Protein AF-A0A7K0ZNS7-F1 (afdb_monomer)

Solvent-accessible surface area (backbone atoms only — not comparable to full-atom values): 7607 Å² total; per-residue (Å²): 131,84,84,58,65,68,59,56,54,53,53,54,64,70,56,58,79,76,75,76,74,82,77,79,78,80,87,67,83,92,63,94,69,79,70,86,69,74,78,74,78,74,68,77,72,69,83,60,92,60,63,65,83,83,42,69,49,100,67,69,52,87,88,63,69,62,78,54,88,46,50,86,36,75,90,11,61,50,59,55,50,52,51,50,52,55,52,48,55,54,48,51,56,52,51,53,52,52,54,51,49,54,54,49,52,51,58,49,52,63,45,62,66,70,79,107

Sequence (116 aa):
MPRLAPITCAILLTFAPFGLSAVHAEDGPTDSTIAVAEVTDSTYVYDLVNEPSECINSNPRPDCGKKPQSSGDRGGWMQYTVFLVMLAGVGVVGSVLIRNVIRRDRAIADRMSKDQ

Secondary structure (DSSP, 8-state):
--TTHHHHHHHHHHHGGGG-----------------------------SS-HHHH--SSPPTT-SPPPSSTTSTTSHHHHHHHHHHHHHHHHHHHHHHHHHHHHHHHHHHHHTT--

Foldseek 3Di:
DDPCVVVVVVVVVVPPPVPPPPPDDPPDDPDPDPDCPDPPPPPVPPPWPDDCVVQPDPDGDPPRDDDDPDCPDVVHVVVVVVVVVVVVVVVVVVVVVVVVVVVVVVVVVVVVVVVD

Radius of gyration: 27.55 Å; Cα contacts (8 Å, |Δi|>4): 27; chains: 1; bounding box: 59×48×61 Å

Mean predicted aligned error: 18.32 Å

pLDDT: mean 72.1, std 18.45, range [43.09, 98.25]

Structure (mmCIF, N/CA/C/O backbone):
data_AF-A0A7K0ZNS7-F1
#
_entry.id   AF-A0A7K0ZNS7-F1
#
loop_
_atom_site.group_PDB
_atom_site.id
_atom_site.type_symbol
_atom_site.label_atom_id
_atom_site.label_alt_id
_atom_site.label_comp_id
_atom_site.label_asym_id
_atom_site.label_entity_id
_atom_site.label_seq_id
_atom_site.pdbx_PDB_ins_code
_atom_site.Cartn_x
_atom_site.Cartn_y
_atom_site.Cartn_z
_atom_site.occupancy
_atom_site.B_iso_or_equiv
_atom_site.auth_seq_id
_atom_site.auth_comp_id
_atom_site.auth_asym_id
_atom_site.auth_atom_id
_atom_site.pdbx_PDB_model_num
ATOM 1 N N . MET A 1 1 ? -29.682 -17.298 22.471 1.00 50.62 1 MET A N 1
ATOM 2 C CA . MET A 1 1 ? -29.376 -17.624 21.058 1.00 50.62 1 MET A CA 1
ATOM 3 C C . MET A 1 1 ? -27.902 -17.322 20.812 1.00 50.62 1 MET A C 1
ATOM 5 O O . MET A 1 1 ? -27.520 -16.164 20.971 1.00 50.62 1 MET A O 1
ATOM 9 N N . PRO A 1 2 ? -27.050 -18.326 20.549 1.00 49.72 2 PRO A N 1
ATOM 10 C CA . PRO A 1 2 ? -25.605 -18.121 20.475 1.00 49.72 2 PRO A CA 1
ATOM 11 C C . PRO A 1 2 ? -25.236 -17.330 19.209 1.00 49.72 2 PRO A C 1
ATOM 13 O O . PRO A 1 2 ? -25.409 -17.801 18.092 1.00 49.72 2 PRO A O 1
ATOM 16 N N . ARG A 1 3 ? -24.716 -16.108 19.387 1.00 59.56 3 ARG A N 1
ATOM 17 C CA . ARG A 1 3 ? -24.273 -15.186 18.317 1.00 59.56 3 ARG A CA 1
ATOM 18 C C . ARG A 1 3 ? -22.851 -15.477 17.806 1.00 59.56 3 ARG A C 1
ATOM 20 O O . ARG A 1 3 ? -22.195 -14.586 17.281 1.00 59.56 3 ARG A O 1
ATOM 27 N N . LEU A 1 4 ? -22.357 -16.700 18.000 1.00 54.44 4 LEU A N 1
ATOM 28 C CA . LEU A 1 4 ? -20.992 -17.102 17.629 1.00 54.44 4 LEU A CA 1
ATOM 29 C C . LEU A 1 4 ? -20.911 -17.718 16.223 1.00 54.44 4 LEU A C 1
ATOM 31 O O . LEU A 1 4 ? -19.842 -17.721 15.624 1.00 54.44 4 LEU A O 1
ATOM 35 N N . ALA A 1 5 ? -22.046 -18.155 15.666 1.00 54.41 5 ALA A N 1
ATOM 36 C CA . ALA A 1 5 ? -22.131 -18.759 14.337 1.00 54.41 5 ALA A CA 1
ATOM 37 C C . ALA A 1 5 ? -21.643 -17.879 13.158 1.00 54.41 5 ALA A C 1
ATOM 39 O O . ALA A 1 5 ? -21.012 -18.427 12.254 1.00 54.41 5 ALA A O 1
ATOM 40 N N . PRO A 1 6 ? -21.867 -16.545 13.115 1.00 55.47 6 PRO A N 1
ATOM 41 C CA . PRO A 1 6 ? -21.410 -15.753 11.971 1.00 55.47 6 PRO A CA 1
ATOM 42 C C . PRO A 1 6 ? -19.900 -15.468 12.010 1.00 55.47 6 PRO A C 1
ATOM 44 O O . PRO A 1 6 ? -19.297 -15.239 10.967 1.00 55.47 6 PRO A O 1
ATOM 47 N N . ILE A 1 7 ? -19.276 -15.502 13.194 1.00 58.12 7 ILE A N 1
ATOM 48 C CA . ILE A 1 7 ? -17.847 -15.194 13.364 1.00 58.12 7 ILE A CA 1
ATOM 49 C C . ILE A 1 7 ? -16.991 -16.399 12.954 1.00 58.12 7 ILE A C 1
ATOM 51 O O . ILE A 1 7 ? -15.978 -16.232 12.279 1.00 58.12 7 ILE A O 1
ATOM 55 N N . THR A 1 8 ? -17.421 -17.621 13.279 1.00 57.16 8 THR A N 1
ATOM 56 C CA . THR A 1 8 ? -16.720 -18.848 12.869 1.00 57.16 8 THR A CA 1
ATOM 57 C C . THR A 1 8 ? -16.788 -19.095 11.360 1.00 57.16 8 THR A C 1
ATOM 59 O O . THR A 1 8 ? -15.784 -19.493 10.773 1.00 57.16 8 THR A O 1
ATOM 62 N N . CYS A 1 9 ? -17.914 -18.789 10.702 1.00 54.91 9 CYS A N 1
ATOM 63 C CA . CYS A 1 9 ? -18.014 -18.886 9.238 1.00 54.91 9 CYS A CA 1
ATOM 64 C C . CYS A 1 9 ? -17.124 -17.866 8.509 1.00 54.91 9 CYS A C 1
ATOM 66 O O . CYS A 1 9 ? -16.547 -18.193 7.475 1.00 54.91 9 CYS A O 1
ATOM 68 N N . ALA A 1 10 ? -16.971 -16.652 9.051 1.00 56.81 10 ALA A N 1
ATOM 69 C CA . ALA A 1 10 ? -16.116 -15.629 8.449 1.00 56.81 10 ALA A CA 1
ATOM 70 C C . ALA A 1 10 ? -14.625 -16.011 8.497 1.00 56.81 10 ALA A C 1
ATOM 72 O O . ALA A 1 10 ? -13.911 -15.804 7.521 1.00 56.81 10 ALA A O 1
ATOM 73 N N . ILE A 1 11 ? -14.170 -16.631 9.592 1.00 61.19 11 ILE A N 1
ATOM 74 C CA . ILE A 1 11 ? -12.776 -17.080 9.743 1.00 61.19 11 ILE A CA 1
ATOM 75 C C . ILE A 1 11 ? -12.466 -18.251 8.794 1.00 61.19 11 ILE A C 1
ATOM 77 O O . ILE A 1 11 ? -11.417 -18.257 8.147 1.00 61.19 11 ILE A O 1
ATOM 81 N N . LEU A 1 12 ? -13.396 -19.201 8.639 1.00 57.62 12 LEU A N 1
ATOM 82 C CA . LEU A 1 12 ? -13.250 -20.319 7.697 1.00 57.62 12 LEU A CA 1
ATOM 83 C C . LEU A 1 12 ? -13.172 -19.853 6.232 1.00 57.62 12 LEU A C 1
ATOM 85 O O . LEU A 1 12 ? -12.357 -20.372 5.472 1.00 57.62 12 LEU A O 1
ATOM 89 N N . LEU A 1 13 ? -13.949 -18.835 5.844 1.00 59.00 13 LEU A N 1
ATOM 90 C CA . LEU A 1 13 ? -13.916 -18.271 4.486 1.00 59.00 13 LEU A CA 1
ATOM 91 C C . LEU A 1 13 ? -12.629 -17.490 4.180 1.00 59.00 13 LEU A C 1
ATOM 93 O O . LEU A 1 13 ? -12.204 -17.454 3.028 1.00 59.00 13 LEU A O 1
ATOM 97 N N . THR A 1 14 ? -11.974 -16.908 5.190 1.00 60.66 14 THR A N 1
ATOM 98 C CA . THR A 1 14 ? -10.692 -16.203 5.008 1.00 60.66 14 THR A CA 1
ATOM 99 C C . THR A 1 14 ? -9.469 -17.121 4.955 1.00 60.66 14 THR A C 1
ATOM 101 O O . THR A 1 14 ? -8.459 -16.725 4.385 1.00 60.66 14 THR A O 1
ATOM 104 N N . PHE A 1 15 ? -9.540 -18.340 5.504 1.00 54.97 15 PHE A N 1
ATOM 105 C CA . PHE A 1 15 ? -8.432 -19.310 5.459 1.00 54.97 15 PHE A CA 1
ATOM 106 C C . PHE A 1 15 ? -8.471 -20.246 4.240 1.00 54.97 15 PHE A C 1
ATOM 108 O O . PHE A 1 15 ? -7.439 -20.800 3.867 1.00 54.97 15 PHE A O 1
ATOM 115 N N . ALA A 1 16 ? -9.625 -20.396 3.582 1.00 51.62 16 ALA A N 1
ATOM 116 C CA . ALA A 1 16 ? -9.791 -21.298 2.442 1.00 51.62 16 ALA A CA 1
ATOM 117 C C . ALA A 1 16 ? -8.914 -21.008 1.195 1.00 51.62 16 ALA A C 1
ATOM 119 O O . ALA A 1 16 ? -8.502 -21.977 0.558 1.00 51.62 16 ALA A O 1
ATOM 120 N N . PRO A 1 17 ? -8.571 -19.758 0.807 1.00 55.97 17 PRO A N 1
ATOM 121 C CA . PRO A 1 17 ? -7.853 -19.546 -0.452 1.00 55.97 17 PRO A CA 1
ATOM 122 C C . PRO A 1 17 ? -6.336 -19.786 -0.358 1.00 55.97 17 PRO A C 1
ATOM 124 O O . PRO A 1 17 ? -5.676 -19.830 -1.390 1.00 55.97 17 PRO A O 1
ATOM 127 N N . PHE A 1 18 ? -5.765 -19.977 0.837 1.00 56.31 18 PHE A N 1
ATOM 128 C CA . PHE A 1 18 ? -4.318 -20.197 0.994 1.00 56.31 18 PHE A CA 1
ATOM 129 C C . PHE A 1 18 ? -3.891 -21.668 0.846 1.00 56.31 18 PHE A C 1
ATOM 131 O O . PHE A 1 18 ? -2.698 -21.957 0.834 1.00 56.31 18 PHE A O 1
ATOM 138 N N . GLY A 1 19 ? -4.843 -22.602 0.734 1.00 51.03 19 GLY A N 1
ATOM 139 C CA . GLY A 1 19 ? -4.577 -24.046 0.715 1.00 51.03 19 GLY A CA 1
ATOM 140 C C . GLY A 1 19 ? -4.438 -24.694 -0.666 1.00 51.03 19 GLY A C 1
ATOM 141 O O . GLY A 1 19 ? -4.232 -25.901 -0.723 1.00 51.03 19 GLY A O 1
ATOM 142 N N . LEU A 1 20 ? -4.564 -23.945 -1.771 1.00 45.97 20 LEU A N 1
ATOM 143 C CA . LEU A 1 20 ? -4.559 -24.510 -3.133 1.00 45.97 20 LEU A CA 1
ATOM 144 C C . LEU A 1 20 ? -3.377 -24.055 -4.006 1.00 45.97 20 LEU A C 1
ATOM 146 O O . LEU A 1 20 ? -3.450 -24.113 -5.230 1.00 45.97 20 LEU A O 1
ATOM 150 N N . SER A 1 21 ? -2.278 -23.625 -3.390 1.00 52.44 21 SER A N 1
ATOM 151 C CA . SER A 1 21 ? -0.996 -23.458 -4.079 1.00 52.44 21 SER A CA 1
ATOM 152 C C . SER A 1 21 ? -0.174 -24.729 -3.880 1.00 52.44 21 SER A C 1
ATOM 154 O O . SER A 1 21 ? 0.663 -24.803 -2.984 1.00 52.44 21 SER A O 1
ATOM 156 N N . ALA A 1 22 ? -0.439 -25.762 -4.681 1.00 52.69 22 ALA A N 1
ATOM 157 C CA . ALA A 1 22 ? 0.446 -26.918 -4.767 1.00 52.69 22 ALA A CA 1
ATOM 158 C C . ALA A 1 22 ? 1.739 -26.487 -5.482 1.00 52.69 22 ALA A C 1
ATOM 160 O O . ALA A 1 22 ? 1.840 -26.549 -6.704 1.00 52.69 22 ALA A O 1
ATOM 161 N N . VAL A 1 23 ? 2.716 -25.990 -4.720 1.00 54.22 23 VAL A N 1
ATOM 162 C CA . VAL A 1 23 ? 4.096 -25.862 -5.197 1.00 54.22 23 VAL A CA 1
ATOM 163 C C . VAL A 1 23 ? 4.664 -27.276 -5.240 1.00 54.22 23 VAL A C 1
ATOM 165 O O . VAL A 1 23 ? 4.986 -27.854 -4.206 1.00 54.22 23 VAL A O 1
ATOM 168 N N . HIS A 1 24 ? 4.737 -27.857 -6.435 1.00 45.69 24 HIS A N 1
ATOM 169 C CA . HIS A 1 24 ? 5.536 -29.054 -6.662 1.00 45.69 24 HIS A CA 1
ATOM 170 C C . HIS A 1 24 ? 7.009 -28.635 -6.609 1.00 45.69 24 HIS A C 1
ATOM 172 O O . HIS A 1 24 ? 7.494 -27.959 -7.513 1.00 45.69 24 HIS A O 1
ATOM 178 N N . ALA A 1 25 ? 7.712 -28.999 -5.538 1.00 43.09 25 ALA A N 1
ATOM 179 C CA . ALA A 1 25 ? 9.162 -29.102 -5.593 1.00 43.09 25 ALA A CA 1
ATOM 180 C C . ALA A 1 25 ? 9.478 -30.392 -6.361 1.00 43.09 25 ALA A C 1
ATOM 182 O O . ALA A 1 25 ? 9.080 -31.480 -5.943 1.00 43.09 25 ALA A O 1
ATOM 183 N N . GLU A 1 26 ? 10.093 -30.262 -7.531 1.00 46.88 26 GLU A N 1
ATOM 184 C CA . GLU A 1 26 ? 10.634 -31.397 -8.268 1.00 46.88 26 GLU A CA 1
ATOM 185 C C . GLU A 1 26 ? 12.011 -31.720 -7.667 1.00 46.88 26 GLU A C 1
ATOM 187 O O . GLU A 1 26 ? 12.989 -31.023 -7.933 1.00 46.88 26 GLU A O 1
ATOM 192 N N . ASP A 1 27 ? 12.081 -32.743 -6.810 1.00 50.19 27 ASP A N 1
ATOM 193 C CA . ASP A 1 27 ? 13.350 -33.310 -6.337 1.00 50.19 27 ASP A CA 1
ATOM 194 C C . ASP A 1 27 ? 13.960 -34.161 -7.464 1.00 50.19 27 ASP A C 1
ATOM 196 O O . ASP A 1 27 ? 13.831 -35.386 -7.507 1.00 50.19 27 ASP A O 1
ATOM 200 N N . GLY A 1 28 ? 14.600 -33.488 -8.422 1.00 62.12 28 GLY A N 1
ATOM 201 C CA . GLY A 1 28 ? 15.506 -34.126 -9.374 1.00 62.12 28 GLY A CA 1
ATOM 202 C C . GLY A 1 28 ? 16.792 -34.594 -8.672 1.00 62.12 28 GLY A C 1
ATOM 203 O O . GLY A 1 28 ? 17.227 -33.964 -7.703 1.00 62.12 28 GLY A O 1
ATOM 204 N N . PRO A 1 29 ? 17.415 -35.702 -9.119 1.00 54.81 29 PRO A N 1
ATOM 205 C CA . PRO A 1 29 ? 18.569 -36.295 -8.451 1.00 54.81 29 PRO A CA 1
ATOM 206 C C . PRO A 1 29 ? 19.716 -35.285 -8.348 1.00 54.81 29 PRO A C 1
ATOM 208 O O . PRO A 1 29 ? 20.138 -34.693 -9.339 1.00 54.81 29 PRO A O 1
ATOM 211 N N . THR A 1 30 ? 20.225 -35.104 -7.130 1.00 56.31 30 THR A N 1
ATOM 212 C CA . THR A 1 30 ? 21.415 -34.306 -6.819 1.00 56.31 30 THR A CA 1
ATOM 213 C C . THR A 1 30 ? 22.657 -35.041 -7.325 1.00 56.31 30 THR A C 1
ATOM 215 O O . THR A 1 30 ? 23.367 -35.704 -6.574 1.00 56.31 30 THR A O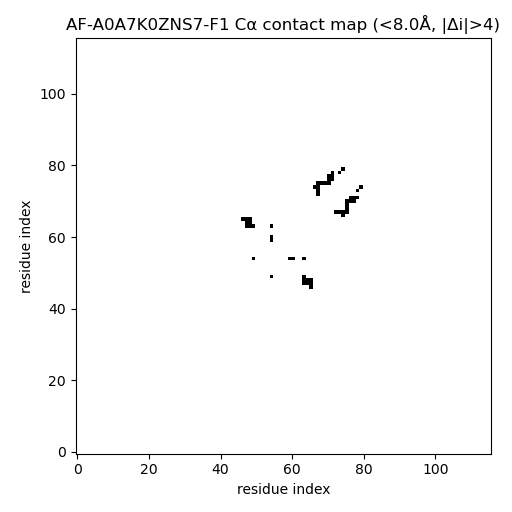 1
ATOM 218 N N . ASP A 1 31 ? 22.902 -34.945 -8.629 1.00 45.22 31 ASP A N 1
ATOM 219 C CA . ASP A 1 31 ? 24.196 -35.235 -9.236 1.00 45.22 31 ASP A CA 1
ATOM 220 C C . ASP A 1 31 ? 24.852 -33.898 -9.604 1.00 45.22 31 ASP A C 1
ATOM 222 O O . ASP A 1 31 ? 24.390 -33.172 -10.483 1.00 45.22 31 ASP A O 1
ATOM 226 N N . SER A 1 32 ? 25.924 -33.545 -8.892 1.00 62.06 32 SER A N 1
ATOM 227 C CA . SER A 1 32 ? 26.704 -32.312 -9.092 1.00 62.06 32 SER A CA 1
ATOM 228 C C . SER A 1 32 ? 27.588 -32.350 -10.345 1.00 62.06 32 SER A C 1
ATOM 230 O O . SER A 1 32 ? 28.557 -31.598 -10.452 1.00 62.06 32 SER A O 1
ATOM 232 N N . THR A 1 33 ? 27.258 -33.199 -11.311 1.00 49.75 33 THR A N 1
ATOM 233 C CA . THR A 1 33 ? 27.901 -33.234 -12.617 1.00 49.75 33 THR A CA 1
ATOM 234 C C . THR A 1 33 ? 26.965 -32.566 -13.618 1.00 49.75 33 THR A C 1
ATOM 236 O O . THR A 1 33 ? 26.133 -33.216 -14.243 1.00 49.75 33 THR A O 1
ATOM 239 N N . ILE A 1 34 ? 27.076 -31.239 -13.754 1.00 51.91 34 ILE A N 1
ATOM 240 C CA . ILE A 1 34 ? 26.401 -30.489 -14.820 1.00 51.91 34 ILE A CA 1
ATOM 241 C C . ILE A 1 34 ? 26.913 -31.066 -16.146 1.00 51.91 34 ILE A C 1
ATOM 243 O O . ILE A 1 34 ? 28.014 -30.741 -16.597 1.00 51.91 34 ILE A O 1
ATOM 247 N N . ALA A 1 35 ? 26.134 -31.948 -16.773 1.00 49.62 35 ALA A N 1
ATOM 248 C CA . ALA A 1 35 ? 26.272 -32.182 -18.196 1.00 49.62 35 ALA A CA 1
ATOM 249 C C . ALA A 1 35 ? 26.157 -30.806 -18.855 1.00 49.62 35 ALA A C 1
ATOM 251 O O . ALA A 1 35 ? 25.223 -30.061 -18.557 1.00 49.62 35 ALA A O 1
ATOM 252 N N . VAL A 1 36 ? 27.120 -30.456 -19.709 1.00 53.03 36 VAL A N 1
ATOM 253 C CA . VAL A 1 36 ? 27.082 -29.251 -20.545 1.00 53.03 36 VAL A CA 1
ATOM 254 C C . VAL A 1 36 ? 25.972 -29.443 -21.589 1.00 53.03 36 VAL A C 1
ATOM 256 O O . VAL A 1 36 ? 26.221 -29.591 -22.780 1.00 53.03 36 VAL A O 1
ATOM 259 N N . ALA A 1 37 ? 24.725 -29.524 -21.130 1.00 51.81 37 ALA A N 1
ATOM 260 C CA . ALA A 1 37 ? 23.570 -29.146 -21.906 1.00 51.81 37 ALA A CA 1
ATOM 261 C C . ALA A 1 37 ? 23.710 -27.637 -22.031 1.00 51.81 37 ALA A C 1
ATOM 263 O O . ALA A 1 37 ? 23.512 -26.926 -21.050 1.00 51.81 37 ALA A O 1
ATOM 264 N N . GLU A 1 38 ? 24.241 -27.224 -23.184 1.00 50.34 38 GLU A N 1
ATOM 265 C CA . GLU A 1 38 ? 24.185 -25.880 -23.747 1.00 50.34 38 GLU A CA 1
ATOM 266 C C . GLU A 1 38 ? 23.738 -24.842 -22.717 1.00 50.34 38 GLU A C 1
ATOM 268 O O . GLU A 1 38 ? 22.542 -24.621 -22.511 1.00 50.34 38 GLU A O 1
ATOM 273 N N . VAL A 1 39 ? 24.715 -24.240 -22.026 1.00 50.19 39 VAL A N 1
ATOM 274 C CA . VAL A 1 39 ? 24.485 -22.984 -21.319 1.00 50.19 39 VAL A CA 1
ATOM 275 C C . VAL A 1 39 ? 24.024 -22.029 -22.407 1.00 50.19 39 VAL A C 1
ATOM 277 O O . VAL A 1 39 ? 24.833 -21.431 -23.112 1.00 50.19 39 VAL A O 1
ATOM 280 N N . THR A 1 40 ? 22.709 -21.959 -22.604 1.00 50.72 40 THR A N 1
ATOM 281 C CA . THR A 1 40 ? 22.086 -20.850 -23.292 1.00 50.72 40 THR A CA 1
ATOM 282 C C . THR A 1 40 ? 22.423 -19.696 -22.380 1.00 50.72 40 THR A C 1
ATOM 284 O O . THR A 1 40 ? 21.817 -19.540 -21.321 1.00 50.72 40 THR A O 1
ATOM 287 N N . ASP A 1 41 ? 23.501 -18.999 -22.719 1.00 47.31 41 ASP A N 1
ATOM 288 C CA . ASP A 1 41 ? 23.932 -17.788 -22.062 1.00 47.31 41 ASP A CA 1
ATOM 289 C C . ASP A 1 41 ? 22.798 -16.788 -22.267 1.00 47.31 41 ASP A C 1
ATOM 291 O O . ASP A 1 41 ? 22.779 -15.995 -23.208 1.00 47.31 41 ASP A O 1
ATOM 295 N N . SER A 1 42 ? 21.785 -16.868 -21.403 1.00 56.00 42 SER A N 1
ATOM 296 C CA . SER A 1 42 ? 20.873 -15.776 -21.155 1.00 56.00 42 SER A CA 1
ATOM 297 C C . SER A 1 42 ? 21.705 -14.737 -20.421 1.00 56.00 42 SER A C 1
ATOM 299 O O . SER A 1 42 ? 21.515 -14.479 -19.229 1.00 56.00 42 SER A O 1
ATOM 301 N N . THR A 1 43 ? 22.663 -14.150 -21.137 1.00 57.34 43 THR A N 1
ATOM 302 C CA . THR A 1 43 ? 23.068 -12.788 -20.881 1.00 57.34 43 THR A CA 1
ATOM 303 C C . THR A 1 43 ? 21.747 -12.060 -20.734 1.00 57.34 43 THR A C 1
ATOM 305 O O . THR A 1 43 ? 20.963 -11.937 -21.677 1.00 57.34 43 THR A O 1
ATOM 308 N N . TYR A 1 44 ? 21.413 -11.687 -19.501 1.00 50.25 44 TYR A N 1
ATOM 309 C CA . TYR A 1 44 ? 20.405 -10.676 -19.287 1.00 50.25 44 TYR A CA 1
ATOM 310 C C . TYR A 1 44 ? 21.021 -9.445 -19.934 1.00 50.25 44 TYR A C 1
ATOM 312 O O . TYR A 1 44 ? 21.769 -8.702 -19.298 1.00 50.25 44 TYR A O 1
ATOM 320 N N . VAL A 1 45 ? 20.789 -9.299 -21.240 1.00 55.81 45 VAL A N 1
ATOM 321 C CA . VAL A 1 45 ? 20.974 -8.057 -21.960 1.00 55.81 45 VAL A CA 1
ATOM 322 C C . VAL A 1 45 ? 19.959 -7.163 -21.294 1.00 55.81 45 VAL A C 1
ATOM 324 O O . VAL A 1 45 ? 18.772 -7.164 -21.619 1.00 55.81 45 VAL A O 1
ATOM 327 N N . TYR A 1 46 ? 20.413 -6.510 -20.230 1.00 57.12 46 TYR A N 1
ATOM 328 C CA . TYR A 1 46 ? 19.680 -5.429 -19.634 1.00 57.12 46 TYR A CA 1
ATOM 329 C C . TYR A 1 46 ? 19.308 -4.535 -20.812 1.00 57.12 46 TYR A C 1
ATOM 331 O O . TYR A 1 46 ? 20.129 -4.205 -21.671 1.00 57.12 46 TYR A O 1
ATOM 339 N N . ASP A 1 47 ? 18.030 -4.239 -20.915 1.00 57.41 47 ASP A N 1
ATOM 340 C CA . ASP A 1 47 ? 17.534 -3.359 -21.947 1.00 57.41 47 ASP A CA 1
ATOM 341 C C . ASP A 1 47 ? 17.877 -1.927 -21.515 1.00 57.41 47 ASP A C 1
ATOM 343 O O . ASP A 1 47 ? 17.037 -1.181 -21.001 1.00 57.41 47 ASP A O 1
ATOM 347 N N . LEU A 1 48 ? 19.174 -1.603 -21.561 1.00 59.69 48 LEU A N 1
ATOM 348 C CA . LEU A 1 48 ? 19.681 -0.298 -21.181 1.00 59.69 48 LEU A CA 1
ATOM 349 C C . LEU A 1 48 ? 19.552 0.657 -22.358 1.00 59.69 48 LEU A C 1
ATOM 351 O O . LEU A 1 48 ? 19.831 0.328 -23.506 1.00 59.69 48 LEU A O 1
ATOM 355 N N . VAL A 1 49 ? 19.192 1.891 -22.032 1.00 61.66 49 VAL A N 1
ATOM 356 C CA . VAL A 1 49 ? 19.213 3.007 -22.979 1.00 61.66 49 VAL A CA 1
ATOM 357 C C . VAL A 1 49 ? 20.654 3.447 -23.288 1.00 61.66 49 VAL A C 1
ATOM 359 O O . VAL A 1 49 ? 20.901 3.955 -24.375 1.00 61.66 49 VAL A O 1
ATOM 362 N N . ASN A 1 50 ? 21.592 3.233 -22.357 1.00 63.28 50 ASN A N 1
ATOM 363 C CA . ASN A 1 50 ? 23.004 3.627 -22.444 1.00 63.28 50 ASN A CA 1
ATOM 364 C C . ASN A 1 50 ? 23.923 2.495 -21.948 1.00 63.28 50 ASN A C 1
ATOM 366 O O . ASN A 1 50 ? 23.465 1.574 -21.274 1.00 63.28 50 ASN A O 1
ATOM 370 N N . GLU A 1 51 ? 25.222 2.573 -22.241 1.00 65.19 51 GLU A N 1
ATOM 371 C CA . GLU A 1 51 ? 26.215 1.574 -21.824 1.00 65.19 51 GLU A CA 1
ATOM 372 C C . GLU A 1 51 ? 26.190 1.370 -20.285 1.00 65.19 51 GLU A C 1
ATOM 374 O O . GLU A 1 51 ? 26.190 2.355 -19.535 1.00 65.19 51 GLU A O 1
ATOM 379 N N . PRO A 1 52 ? 26.207 0.125 -19.758 1.00 64.38 52 PRO A N 1
ATOM 380 C CA . PRO A 1 52 ? 26.170 -0.134 -18.313 1.00 64.38 52 PRO A CA 1
ATOM 381 C C . PRO A 1 52 ? 27.249 0.602 -17.519 1.00 64.38 52 PRO A C 1
ATOM 383 O O . PRO A 1 52 ? 27.026 0.940 -16.362 1.00 64.38 52 PRO A O 1
ATOM 386 N N . SER A 1 53 ? 28.404 0.873 -18.126 1.00 65.88 53 SER A N 1
ATOM 387 C CA . SER A 1 53 ? 29.526 1.598 -17.520 1.00 65.88 53 SER A CA 1
ATOM 388 C C . SER A 1 53 ? 29.219 3.070 -17.222 1.00 65.88 53 SER A C 1
ATOM 390 O O . SER A 1 53 ? 29.827 3.648 -16.322 1.00 65.88 53 SER A O 1
ATOM 392 N N . GLU A 1 54 ? 28.263 3.675 -17.928 1.00 65.75 54 GLU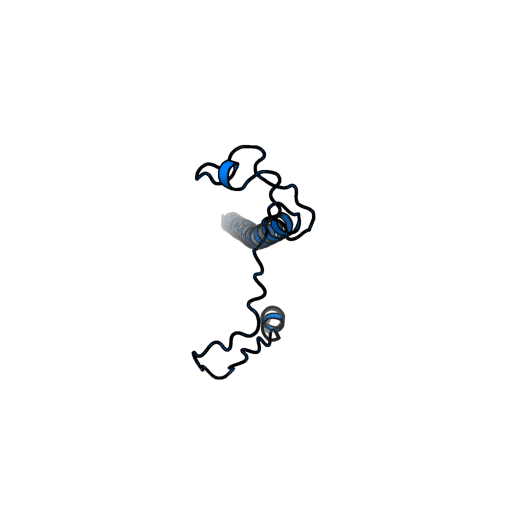 A N 1
ATOM 393 C CA . GLU A 1 54 ? 27.842 5.063 -17.715 1.00 65.75 54 GLU A CA 1
ATOM 394 C C . GLU A 1 54 ? 26.722 5.178 -16.669 1.00 65.75 54 GLU A C 1
ATOM 396 O O . GLU A 1 54 ? 26.557 6.225 -16.032 1.00 65.75 54 GLU A O 1
ATOM 401 N N . CYS A 1 55 ? 25.976 4.086 -16.465 1.00 64.00 55 CYS A N 1
ATOM 402 C CA . CYS A 1 55 ? 24.783 4.024 -15.619 1.00 64.00 55 CYS A CA 1
ATOM 403 C C . CYS A 1 55 ? 24.982 3.242 -14.306 1.00 64.00 55 CYS A C 1
ATOM 405 O O . CYS A 1 55 ? 24.212 3.440 -13.363 1.00 64.00 55 CYS A O 1
ATOM 407 N N . ILE A 1 56 ? 26.004 2.381 -14.210 1.00 65.31 56 ILE A N 1
ATOM 408 C CA . ILE A 1 56 ? 26.416 1.703 -12.973 1.00 65.31 56 ILE A CA 1
ATOM 409 C C . ILE A 1 56 ? 27.189 2.702 -12.113 1.00 65.31 56 ILE A C 1
ATOM 411 O O . ILE A 1 56 ? 28.387 2.934 -12.258 1.00 65.31 56 ILE A O 1
ATOM 415 N N . ASN A 1 57 ? 26.477 3.319 -11.183 1.00 69.56 57 ASN A N 1
ATOM 416 C CA . ASN A 1 57 ? 27.059 4.091 -10.100 1.00 69.56 57 ASN A CA 1
ATOM 417 C C . ASN A 1 57 ? 26.211 3.863 -8.845 1.00 69.56 57 ASN A C 1
ATOM 41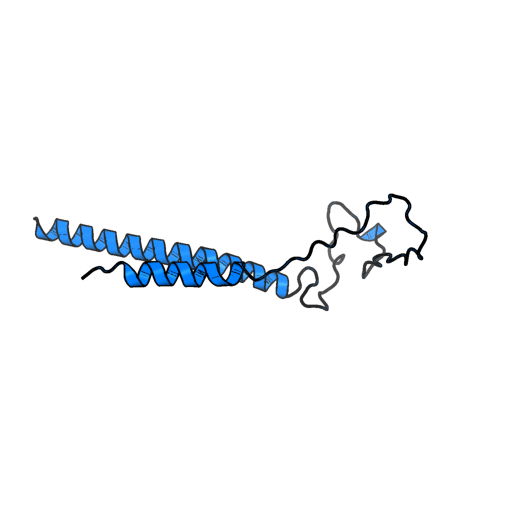9 O O . ASN A 1 57 ? 24.993 3.709 -8.938 1.00 69.56 57 ASN A O 1
ATOM 423 N N . SER A 1 58 ? 26.842 3.862 -7.668 1.00 70.75 58 SER A N 1
ATOM 424 C CA . SER A 1 58 ? 26.128 3.804 -6.385 1.00 70.75 58 SER A CA 1
ATOM 425 C C . SER A 1 58 ? 25.094 4.923 -6.236 1.00 70.75 58 SER A C 1
ATOM 427 O O . SER A 1 58 ? 24.133 4.760 -5.489 1.00 70.75 58 SER A O 1
ATOM 429 N N . ASN A 1 59 ? 25.295 6.048 -6.923 1.00 71.25 59 ASN A N 1
ATOM 430 C CA . ASN A 1 59 ? 24.308 7.099 -7.087 1.00 71.25 59 ASN A CA 1
ATOM 431 C C . ASN A 1 59 ? 23.787 7.074 -8.536 1.00 71.25 59 ASN A C 1
ATOM 433 O O . ASN A 1 59 ? 24.485 7.574 -9.428 1.00 71.25 59 ASN A O 1
ATOM 437 N N . PRO A 1 60 ? 22.602 6.486 -8.792 1.00 67.19 60 PRO A N 1
ATOM 438 C CA . PRO A 1 60 ? 22.028 6.411 -10.127 1.00 67.19 60 PRO A CA 1
ATOM 439 C C . PRO A 1 60 ? 21.933 7.802 -10.747 1.00 67.19 60 PRO A C 1
ATOM 441 O O . PRO A 1 60 ? 21.354 8.726 -10.172 1.00 67.19 60 PRO A O 1
ATOM 444 N N . ARG A 1 61 ? 22.540 7.962 -11.920 1.00 66.81 61 ARG A N 1
ATOM 445 C CA . ARG A 1 61 ? 22.495 9.221 -12.660 1.00 66.81 61 ARG A CA 1
ATOM 446 C C . ARG A 1 61 ? 21.063 9.436 -13.181 1.00 66.81 61 ARG A C 1
ATOM 448 O O . ARG A 1 61 ? 20.365 8.455 -13.463 1.00 66.81 61 ARG A O 1
ATOM 455 N N . PRO A 1 62 ? 20.595 10.693 -13.290 1.00 68.44 62 PRO A N 1
ATOM 456 C CA . PRO A 1 62 ? 19.315 10.969 -13.937 1.00 68.44 62 PRO A CA 1
ATOM 457 C C . PRO A 1 62 ? 19.317 10.389 -15.363 1.00 68.44 62 PRO A C 1
ATOM 459 O O . PRO A 1 62 ? 20.376 10.244 -15.973 1.00 68.44 62 PRO A O 1
ATOM 462 N N . ASP A 1 63 ? 18.145 9.984 -15.854 1.00 68.19 63 ASP A N 1
ATOM 463 C CA . ASP A 1 63 ? 17.939 9.398 -17.193 1.00 68.19 63 ASP A CA 1
ATOM 464 C C . ASP A 1 63 ? 18.641 8.053 -17.474 1.00 68.19 63 ASP A C 1
ATOM 466 O O . ASP A 1 63 ? 18.670 7.580 -18.606 1.00 68.19 63 ASP A O 1
ATOM 470 N N . CYS A 1 64 ? 19.137 7.371 -16.439 1.00 71.44 64 CYS A N 1
ATOM 471 C CA . CYS A 1 64 ? 19.721 6.026 -16.557 1.00 71.44 64 CYS A CA 1
ATOM 472 C C . CYS A 1 64 ? 18.701 4.885 -16.377 1.00 71.44 64 CYS A C 1
ATOM 474 O O . CYS A 1 64 ? 19.076 3.718 -16.280 1.00 71.44 64 CYS A O 1
ATOM 476 N N . GLY A 1 65 ? 17.407 5.216 -16.310 1.00 69.81 65 GLY A N 1
ATOM 477 C CA . GLY A 1 65 ? 16.303 4.260 -16.213 1.00 69.81 65 GLY A CA 1
ATOM 478 C C . GLY A 1 65 ? 15.508 4.176 -17.514 1.00 69.81 65 GLY A C 1
ATOM 479 O O . GLY A 1 65 ? 15.203 5.196 -18.131 1.00 69.81 65 GLY A O 1
ATOM 480 N N . LYS A 1 66 ? 15.123 2.962 -17.919 1.00 73.56 66 LYS A N 1
ATOM 481 C CA . LYS A 1 66 ? 14.211 2.757 -19.048 1.00 73.56 66 LYS A CA 1
ATOM 482 C C . LYS A 1 66 ? 12.761 3.006 -18.614 1.00 73.56 66 LYS A C 1
ATOM 484 O O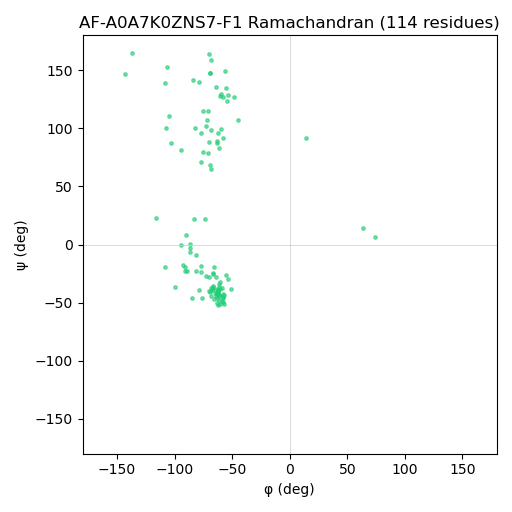 . LYS A 1 66 ? 12.361 2.615 -17.520 1.00 73.56 66 LYS A O 1
ATOM 489 N N . LYS A 1 67 ? 11.963 3.654 -19.474 1.00 77.06 67 LYS A N 1
ATOM 490 C CA . LYS A 1 67 ? 10.510 3.777 -19.258 1.00 77.06 67 LYS A CA 1
ATOM 491 C C . LYS A 1 67 ? 9.874 2.381 -19.305 1.00 77.06 67 LYS A C 1
ATOM 493 O O . LYS A 1 67 ? 10.198 1.635 -20.230 1.00 77.06 67 LYS A O 1
ATOM 498 N N . PRO A 1 68 ? 8.961 2.046 -18.378 1.00 80.38 68 PRO A N 1
ATOM 499 C CA . PRO A 1 68 ? 8.320 0.736 -18.360 1.00 80.38 68 PRO A CA 1
ATOM 500 C C . PRO A 1 68 ? 7.575 0.508 -19.679 1.00 80.38 68 PRO A C 1
ATOM 502 O O . PRO A 1 68 ? 6.826 1.375 -20.134 1.00 80.38 68 PRO A O 1
ATOM 505 N N . GLN A 1 69 ? 7.816 -0.634 -20.316 1.00 83.50 69 GLN A N 1
ATOM 506 C CA . GLN A 1 69 ? 7.071 -1.092 -21.493 1.00 83.50 69 GLN A CA 1
ATOM 507 C C . GLN A 1 69 ? 6.022 -2.121 -21.083 1.00 83.50 69 GLN A C 1
ATOM 509 O O . GLN A 1 69 ? 4.907 -2.128 -21.600 1.00 83.50 69 GLN A O 1
ATOM 514 N N . SER A 1 70 ? 6.371 -2.954 -20.108 1.00 85.44 70 SER A N 1
ATOM 515 C CA . SER A 1 70 ? 5.504 -3.942 -19.499 1.00 85.44 70 SER A CA 1
ATOM 516 C C . SER A 1 70 ? 5.080 -3.524 -18.094 1.00 85.44 70 SER A C 1
ATOM 518 O O . SER A 1 70 ? 5.775 -2.828 -17.355 1.00 85.44 70 SER A O 1
ATOM 520 N N . SER A 1 71 ? 3.912 -4.016 -17.702 1.00 83.75 71 SER A N 1
ATOM 521 C CA . SER A 1 71 ? 3.314 -3.885 -16.375 1.00 83.75 71 SER A CA 1
ATOM 522 C C . SER A 1 71 ? 4.254 -4.274 -15.236 1.00 83.75 71 SER A C 1
ATOM 524 O O . SER A 1 71 ? 4.217 -3.647 -14.178 1.00 83.75 71 SER A O 1
ATOM 526 N N . GLY A 1 72 ? 5.048 -5.324 -15.467 1.00 82.88 72 GLY A N 1
ATOM 527 C CA . GLY A 1 72 ? 5.973 -5.913 -14.500 1.00 82.88 72 GLY A CA 1
ATOM 528 C C . GLY A 1 72 ? 7.356 -5.263 -14.473 1.00 82.88 72 GLY A C 1
ATOM 529 O O . GLY A 1 72 ? 8.179 -5.652 -13.647 1.00 82.88 72 GLY A O 1
ATOM 530 N N . ASP A 1 73 ? 7.618 -4.284 -15.343 1.00 86.31 73 ASP A N 1
ATOM 531 C CA . ASP A 1 73 ? 8.888 -3.563 -15.348 1.00 86.31 73 ASP A CA 1
ATOM 532 C C . ASP A 1 73 ? 9.023 -2.692 -14.091 1.00 86.31 73 ASP A C 1
ATOM 534 O O . ASP A 1 73 ? 8.042 -2.315 -13.441 1.00 86.31 73 ASP A O 1
ATOM 538 N N . ARG A 1 74 ? 10.261 -2.325 -13.743 1.00 80.69 74 ARG A N 1
ATOM 539 C CA . ARG A 1 74 ? 10.523 -1.391 -12.637 1.00 80.69 74 ARG A CA 1
ATOM 540 C C . ARG A 1 74 ? 9.867 -0.040 -12.930 1.00 80.69 74 ARG A C 1
ATOM 542 O O . ARG A 1 74 ? 10.074 0.530 -13.996 1.00 80.69 74 ARG A O 1
ATOM 549 N N . GLY A 1 75 ? 9.080 0.473 -11.983 1.00 83.88 75 GLY A N 1
ATOM 550 C CA . GLY A 1 75 ? 8.263 1.672 -12.203 1.00 83.88 75 GLY A CA 1
ATOM 551 C C . GLY A 1 75 ? 7.034 1.437 -13.090 1.00 83.88 75 GLY A C 1
ATOM 552 O O . GLY A 1 75 ? 6.342 2.392 -13.436 1.00 83.88 75 GLY A O 1
ATOM 553 N N . GLY A 1 76 ? 6.746 0.185 -13.455 1.00 88.25 76 GLY A N 1
ATOM 554 C CA . GLY A 1 76 ? 5.516 -0.224 -14.116 1.00 88.25 76 GLY A CA 1
ATOM 555 C C . GLY A 1 76 ? 4.307 -0.152 -13.181 1.00 88.25 76 GLY A C 1
ATOM 556 O O . GLY A 1 76 ? 4.420 -0.075 -11.953 1.00 88.25 76 GLY A O 1
ATOM 557 N N . TRP A 1 77 ? 3.109 -0.181 -13.761 1.00 90.69 77 TRP A N 1
ATOM 558 C CA . TRP A 1 77 ? 1.870 0.011 -13.002 1.00 90.69 77 TRP A CA 1
ATOM 559 C C . TRP A 1 77 ? 1.614 -1.088 -11.962 1.00 90.69 77 TRP A C 1
ATOM 561 O O . TRP A 1 77 ? 1.032 -0.795 -10.919 1.00 90.69 77 TRP A O 1
ATOM 571 N N . MET A 1 78 ? 2.103 -2.315 -12.183 1.00 91.25 78 MET A N 1
ATOM 572 C CA . MET A 1 78 ? 1.924 -3.424 -11.239 1.00 91.25 78 MET A CA 1
ATOM 573 C C . MET A 1 78 ? 2.570 -3.120 -9.884 1.00 91.25 78 MET A C 1
ATOM 575 O O . MET A 1 78 ? 2.003 -3.444 -8.841 1.00 91.25 78 MET A O 1
ATOM 579 N N . GLN A 1 79 ? 3.715 -2.430 -9.885 1.00 89.81 79 GLN A N 1
ATOM 580 C CA . GLN A 1 79 ? 4.394 -2.028 -8.656 1.00 89.81 79 GLN A CA 1
ATOM 581 C C . GLN A 1 79 ? 3.535 -1.052 -7.837 1.00 89.81 79 GLN A C 1
ATOM 583 O O . GLN A 1 79 ? 3.378 -1.226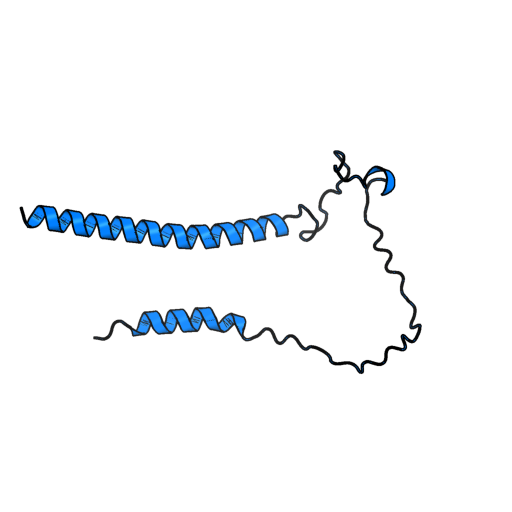 -6.626 1.00 89.81 79 GLN A O 1
ATOM 588 N N . TYR A 1 80 ? 2.920 -0.064 -8.493 1.00 92.38 80 TYR A N 1
ATOM 589 C CA . TYR A 1 80 ? 2.019 0.886 -7.835 1.00 92.38 80 TYR A CA 1
ATOM 590 C C . TYR A 1 80 ? 0.729 0.222 -7.352 1.00 92.38 80 TYR A C 1
ATOM 592 O O . TYR A 1 80 ? 0.264 0.512 -6.250 1.00 92.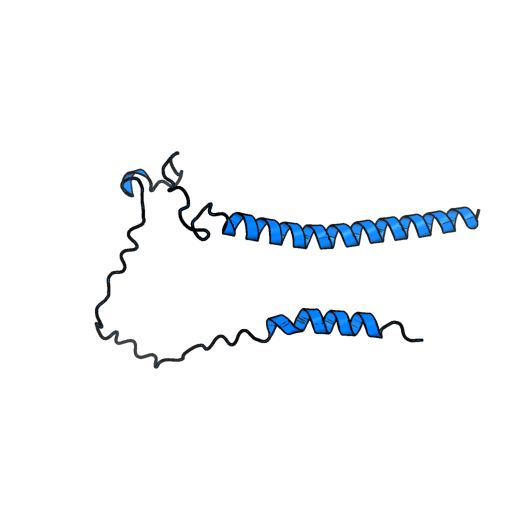38 80 TYR A O 1
ATOM 600 N N . THR A 1 81 ? 0.165 -0.700 -8.133 1.00 95.56 81 THR A N 1
ATOM 601 C CA . THR A 1 81 ? -1.041 -1.437 -7.745 1.00 95.56 81 THR A CA 1
ATOM 602 C C . THR A 1 81 ? -0.813 -2.255 -6.484 1.00 95.56 81 THR A C 1
ATOM 604 O O . THR A 1 81 ? -1.606 -2.156 -5.551 1.00 95.56 81 THR A O 1
ATOM 607 N N . VAL A 1 82 ? 0.282 -3.015 -6.409 1.00 95.00 82 VAL A N 1
ATOM 608 C CA . VAL A 1 82 ? 0.602 -3.808 -5.213 1.00 95.00 82 VAL A CA 1
ATOM 609 C C . VAL A 1 82 ? 0.803 -2.899 -4.001 1.00 95.00 82 VAL A C 1
ATOM 611 O O . VAL A 1 82 ? 0.253 -3.174 -2.935 1.00 95.00 82 VAL A O 1
ATOM 614 N N . PHE A 1 83 ? 1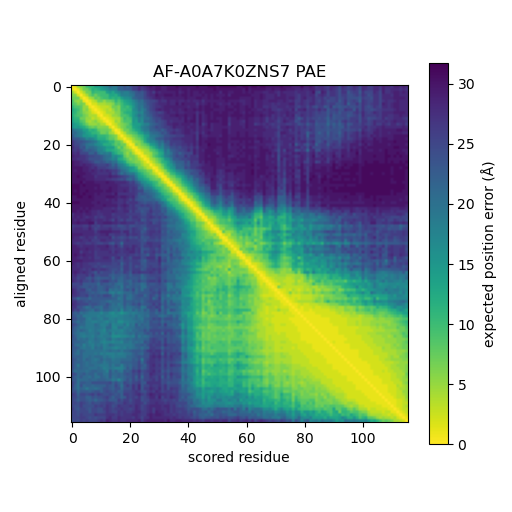.519 -1.783 -4.164 1.00 95.31 83 PHE A N 1
ATOM 615 C CA . PHE A 1 83 ? 1.703 -0.809 -3.088 1.00 95.31 83 PHE A CA 1
ATOM 616 C C . PHE A 1 83 ? 0.367 -0.264 -2.560 1.00 95.31 83 PHE A C 1
ATOM 618 O O . PHE A 1 83 ? 0.140 -0.241 -1.350 1.00 95.31 83 PHE A O 1
ATOM 625 N N . LEU A 1 84 ? -0.553 0.110 -3.453 1.00 97.75 84 LEU A N 1
ATOM 626 C CA . LEU A 1 84 ? -1.875 0.600 -3.062 1.00 97.75 84 LEU A CA 1
ATOM 627 C C . LEU A 1 84 ? -2.736 -0.478 -2.404 1.00 97.75 84 LEU A C 1
ATOM 629 O O . LEU A 1 84 ? -3.450 -0.169 -1.456 1.00 97.75 84 LEU A O 1
ATOM 633 N N . VAL A 1 85 ? -2.654 -1.733 -2.850 1.00 97.88 85 VAL A N 1
ATOM 634 C CA . VAL A 1 85 ? -3.353 -2.853 -2.200 1.00 97.88 85 VAL A CA 1
ATOM 635 C C . VAL A 1 85 ? -2.850 -3.047 -0.768 1.00 97.88 85 VAL A C 1
ATOM 637 O O . VAL A 1 85 ? -3.658 -3.204 0.148 1.00 97.88 85 VAL A O 1
ATOM 640 N N . MET A 1 86 ? -1.535 -2.964 -0.547 1.00 97.81 86 MET A N 1
ATOM 641 C CA . MET A 1 86 ? -0.952 -3.050 0.796 1.00 97.81 86 MET A CA 1
ATOM 642 C C . MET A 1 86 ? -1.408 -1.886 1.686 1.00 97.81 86 MET A C 1
ATOM 644 O O . MET A 1 86 ? -1.859 -2.113 2.811 1.00 97.81 86 MET A O 1
ATOM 648 N N . LEU A 1 87 ? -1.377 -0.649 1.172 1.00 98.06 87 LEU A N 1
ATOM 649 C CA . LEU A 1 87 ? -1.894 0.515 1.899 1.00 98.06 87 LEU A CA 1
ATOM 650 C C . LEU A 1 87 ? -3.393 0.404 2.193 1.00 98.06 87 LEU A C 1
ATOM 652 O O . LEU A 1 87 ? -3.825 0.747 3.293 1.00 98.06 87 LEU A O 1
ATOM 656 N N . ALA A 1 88 ? -4.187 -0.095 1.246 1.00 98.25 88 ALA A N 1
ATOM 657 C CA . ALA A 1 88 ? -5.616 -0.302 1.430 1.00 98.25 88 ALA A CA 1
ATOM 658 C C . ALA A 1 88 ? -5.890 -1.329 2.535 1.00 98.25 88 ALA A C 1
ATOM 660 O O . ALA A 1 88 ? -6.734 -1.080 3.395 1.00 98.25 88 ALA A O 1
ATOM 661 N N . GLY A 1 89 ? -5.142 -2.436 2.573 1.00 97.94 89 GLY A N 1
ATOM 662 C CA . GLY A 1 89 ? -5.257 -3.443 3.630 1.00 97.94 89 GLY A CA 1
ATOM 663 C C . GLY A 1 89 ? -5.039 -2.849 5.025 1.00 97.94 89 GLY A C 1
ATOM 664 O O . GLY A 1 89 ? -5.893 -2.986 5.904 1.00 97.94 89 GLY A O 1
ATOM 665 N N . VAL A 1 90 ? -3.940 -2.112 5.211 1.00 97.94 90 VAL A N 1
ATOM 666 C CA . VAL A 1 90 ? -3.637 -1.442 6.489 1.00 97.94 90 VAL A CA 1
ATOM 667 C C . VAL A 1 90 ? -4.679 -0.363 6.811 1.00 97.94 90 VAL A C 1
ATOM 669 O O . VAL A 1 90 ? -5.148 -0.268 7.948 1.00 97.94 90 VAL A O 1
ATOM 672 N N . GLY A 1 91 ? -5.097 0.416 5.811 1.00 98.19 91 GLY A N 1
ATOM 673 C CA . GLY A 1 91 ? -6.097 1.473 5.957 1.00 98.19 91 GLY A CA 1
ATOM 674 C C . GLY A 1 91 ? -7.464 0.949 6.400 1.00 98.19 91 GLY A C 1
ATOM 675 O O . GLY A 1 91 ? -8.093 1.535 7.283 1.00 98.19 91 GLY A O 1
ATOM 676 N N . VAL A 1 92 ? -7.911 -0.186 5.854 1.00 98.12 92 VAL A N 1
ATOM 677 C CA . VAL A 1 92 ? -9.174 -0.825 6.248 1.00 98.12 92 VAL A CA 1
ATOM 678 C C . VAL A 1 92 ? -9.121 -1.251 7.711 1.00 98.12 92 VAL A C 1
ATOM 680 O O . VAL A 1 92 ? -10.006 -0.863 8.477 1.00 98.12 92 VAL A O 1
ATOM 683 N N . VAL A 1 93 ? -8.073 -1.970 8.126 1.00 97.38 93 VAL A N 1
ATOM 684 C CA . VAL A 1 93 ? -7.912 -2.414 9.521 1.00 97.38 93 VAL A CA 1
ATOM 685 C C . VAL A 1 93 ? -7.908 -1.216 10.471 1.00 97.38 93 VAL A C 1
ATOM 687 O O . VAL A 1 93 ? -8.689 -1.184 11.424 1.00 97.38 93 VAL A O 1
ATOM 690 N N . GLY A 1 94 ? -7.105 -0.190 10.174 1.00 97.81 94 GLY A N 1
ATOM 691 C CA . GLY A 1 94 ? -7.055 1.037 10.970 1.00 97.81 94 GLY A CA 1
ATOM 692 C C . GLY A 1 94 ? -8.419 1.724 11.074 1.00 97.81 94 GLY A C 1
ATOM 693 O O . GLY A 1 94 ? -8.859 2.078 12.168 1.00 97.81 94 GLY A O 1
ATOM 694 N N . SER A 1 95 ? -9.143 1.846 9.957 1.00 97.19 95 SER A N 1
ATOM 695 C CA . SER A 1 95 ? -10.459 2.496 9.930 1.00 97.19 95 SER A CA 1
ATOM 696 C C . SER A 1 95 ? -11.502 1.777 10.793 1.00 97.19 95 SER A C 1
ATOM 698 O O . SER A 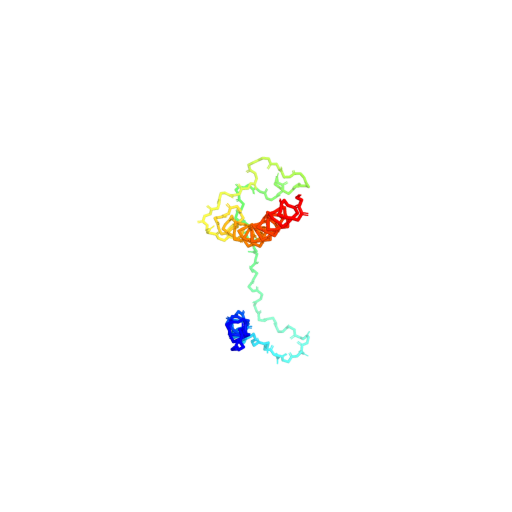1 95 ? -12.294 2.430 11.477 1.00 97.19 95 SER A O 1
ATOM 700 N N . VAL A 1 96 ? -11.494 0.439 10.807 1.00 97.12 96 VAL A N 1
ATOM 701 C CA . VAL A 1 96 ? -12.419 -0.370 11.612 1.00 97.12 96 VAL A CA 1
ATOM 702 C C . VAL A 1 96 ? -12.116 -0.202 13.096 1.00 97.12 96 VAL A C 1
ATOM 704 O O . VAL A 1 96 ? -13.041 0.009 13.884 1.00 97.12 96 VAL A O 1
ATOM 707 N N . LEU A 1 97 ? -10.836 -0.238 13.476 1.00 97.75 97 LEU A N 1
ATOM 708 C CA . LEU A 1 97 ? -10.410 -0.039 14.861 1.00 97.75 97 LEU A CA 1
ATOM 709 C C . LEU A 1 97 ? -10.813 1.347 15.369 1.00 97.75 97 LEU A C 1
ATOM 711 O O . LEU A 1 97 ? -11.486 1.440 16.394 1.00 97.75 97 LEU A O 1
ATOM 715 N N . ILE A 1 98 ? -10.491 2.406 14.621 1.00 97.81 98 ILE A N 1
ATOM 716 C CA . ILE A 1 98 ? -10.820 3.791 14.990 1.00 97.81 98 ILE A CA 1
ATOM 717 C C . ILE A 1 98 ? -12.334 3.963 15.150 1.00 97.81 98 ILE A C 1
ATOM 719 O O . ILE A 1 98 ? -12.799 4.470 16.170 1.00 97.81 98 ILE A O 1
ATOM 723 N N . ARG A 1 99 ? -13.130 3.486 14.183 1.00 96.31 99 ARG A N 1
ATOM 724 C CA . ARG A 1 99 ? -14.599 3.557 14.262 1.00 96.31 99 ARG A CA 1
ATOM 725 C C . ARG A 1 99 ? -15.144 2.810 15.476 1.00 96.31 99 ARG A C 1
ATOM 727 O O . ARG A 1 99 ? -16.100 3.270 16.101 1.00 96.31 99 ARG A O 1
ATOM 734 N N . ASN A 1 100 ? -14.553 1.667 15.817 1.00 95.94 100 ASN A N 1
ATOM 735 C CA . ASN A 1 100 ? -14.977 0.889 16.971 1.00 95.94 100 ASN A CA 1
ATOM 736 C C . ASN A 1 100 ? -14.633 1.580 18.300 1.00 95.94 100 ASN A C 1
ATOM 738 O O . ASN A 1 100 ? -15.468 1.571 19.204 1.00 95.94 100 ASN A O 1
ATOM 742 N N . VAL A 1 101 ? -13.456 2.206 18.397 1.00 96.50 101 VAL A N 1
ATOM 743 C CA . VAL A 1 101 ? -13.037 2.998 19.565 1.00 96.50 101 VAL A CA 1
ATOM 744 C C . VAL A 1 101 ? -13.967 4.194 19.758 1.00 96.50 101 VAL A C 1
ATOM 746 O O . VAL A 1 101 ? -14.597 4.293 20.802 1.00 96.50 101 VAL A O 1
ATOM 749 N N . ILE A 1 102 ? -14.192 5.007 18.720 1.00 96.62 102 ILE A N 1
ATOM 750 C CA . ILE A 1 102 ? -15.086 6.179 18.800 1.00 96.62 102 ILE A CA 1
ATOM 751 C C . ILE A 1 102 ? -16.497 5.778 19.248 1.00 96.62 102 ILE A C 1
ATOM 753 O O . ILE A 1 102 ? -17.111 6.430 20.093 1.00 96.62 102 ILE A O 1
ATOM 757 N N . ARG A 1 103 ? -17.030 4.683 18.693 1.00 95.50 103 ARG A N 1
ATOM 758 C CA . ARG A 1 103 ? -18.354 4.175 19.073 1.00 95.50 103 ARG A CA 1
ATOM 759 C C . ARG A 1 103 ? -18.398 3.740 20.538 1.00 95.50 103 ARG A C 1
ATOM 761 O O . ARG A 1 103 ? -19.399 3.985 21.210 1.00 95.50 103 ARG A O 1
ATOM 768 N N . ARG A 1 104 ? -17.345 3.077 21.021 1.00 94.25 104 ARG A N 1
ATOM 769 C CA . ARG A 1 104 ? -17.229 2.653 22.419 1.00 94.25 104 ARG A CA 1
ATOM 770 C C . ARG A 1 104 ? -17.138 3.861 23.347 1.00 94.25 104 ARG A C 1
ATOM 772 O O . ARG A 1 104 ? -17.871 3.898 24.328 1.00 94.25 104 ARG A O 1
ATOM 779 N N . ASP A 1 105 ? -16.302 4.836 23.018 1.00 94.62 105 ASP A N 1
ATOM 780 C CA . ASP A 1 105 ? -16.075 6.023 23.845 1.00 94.62 105 ASP A CA 1
ATOM 781 C C . ASP A 1 105 ? -17.352 6.851 23.982 1.00 94.62 105 ASP A C 1
ATOM 783 O O . ASP A 1 105 ? -17.731 7.235 25.087 1.00 94.62 105 ASP A O 1
ATOM 787 N N . ARG A 1 106 ? -18.101 7.015 22.884 1.00 94.50 106 ARG A N 1
ATOM 788 C CA . ARG A 1 106 ? -19.422 7.651 22.921 1.00 94.50 106 ARG A CA 1
ATOM 789 C C . ARG A 1 106 ? -20.407 6.892 23.813 1.00 94.50 106 ARG A C 1
ATOM 791 O O . ARG A 1 106 ? -21.098 7.503 24.617 1.00 94.50 106 ARG A O 1
ATOM 798 N N . ALA A 1 107 ? -20.443 5.563 23.718 1.00 94.50 107 ALA A N 1
ATOM 799 C CA . ALA A 1 107 ? -21.318 4.748 24.559 1.00 94.50 107 ALA A CA 1
ATOM 800 C C . ALA A 1 107 ? -20.932 4.778 26.050 1.00 94.50 107 ALA A C 1
ATOM 802 O O . ALA A 1 107 ? -21.789 4.529 26.895 1.00 94.50 107 ALA A O 1
ATOM 803 N N . ILE A 1 108 ? -19.663 5.040 26.379 1.00 93.00 108 ILE A N 1
ATOM 804 C CA . ILE A 1 108 ? -19.201 5.240 27.760 1.00 93.00 108 ILE A CA 1
ATOM 805 C C . ILE A 1 108 ? -19.619 6.631 28.250 1.00 93.00 108 ILE A C 1
ATOM 807 O O . ILE A 1 108 ? -20.204 6.737 29.326 1.00 93.00 108 ILE A O 1
ATOM 811 N N . ALA A 1 109 ? -19.411 7.674 27.441 1.00 93.25 109 ALA A N 1
ATOM 812 C CA . ALA A 1 109 ? -19.830 9.037 27.767 1.00 93.25 109 ALA A CA 1
ATOM 813 C C . ALA A 1 109 ? -21.349 9.141 28.012 1.00 93.25 109 ALA A C 1
ATOM 815 O O . ALA A 1 109 ? -21.774 9.738 28.998 1.00 93.25 109 ALA A O 1
ATOM 816 N N . ASP A 1 110 ? -22.164 8.480 27.180 1.00 94.06 110 ASP A N 1
ATOM 817 C CA . ASP A 1 110 ? -23.629 8.439 27.320 1.00 94.06 110 ASP A CA 1
ATOM 818 C C . ASP A 1 110 ? -24.114 7.699 28.585 1.00 94.06 110 ASP A C 1
ATOM 820 O O . ASP A 1 110 ? -25.279 7.830 28.965 1.00 94.06 110 ASP A O 1
ATOM 824 N N . ARG A 1 111 ? -23.272 6.857 29.202 1.00 90.88 111 ARG A N 1
ATOM 825 C CA . ARG A 1 111 ? -23.580 6.189 30.482 1.00 90.88 111 ARG A CA 1
ATOM 826 C C . ARG A 1 111 ? -23.235 7.097 31.653 1.00 90.88 111 ARG A C 1
ATOM 828 O O . ARG A 1 111 ? -24.06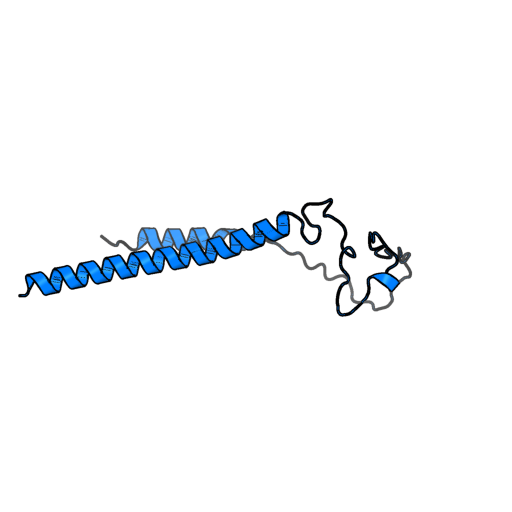9 7.290 32.524 1.00 90.88 111 ARG A O 1
ATOM 835 N N . MET A 1 112 ? -22.059 7.722 31.610 1.00 89.12 112 MET A N 1
ATOM 836 C CA . MET A 1 112 ? -21.619 8.665 32.640 1.00 89.12 112 MET A CA 1
ATOM 837 C C . MET A 1 112 ? -22.557 9.871 32.779 1.00 89.12 112 MET A C 1
ATOM 839 O O . MET A 1 112 ? -22.721 10.376 33.880 1.00 89.12 112 MET A O 1
ATOM 843 N N . SER A 1 113 ? -23.192 10.315 31.689 1.00 87.00 113 SER A N 1
ATOM 844 C CA . SER A 1 113 ? -24.167 11.413 31.728 1.00 87.00 113 SER A CA 1
ATOM 845 C C . SER A 1 113 ? -25.546 11.028 32.271 1.00 87.00 113 SER A C 1
ATOM 847 O O . SER A 1 113 ? -26.310 11.916 32.626 1.00 87.00 113 SER A O 1
ATOM 849 N N . LYS A 1 114 ? -25.895 9.735 32.303 1.00 82.81 114 LYS A N 1
ATOM 850 C CA . LYS A 1 114 ? -27.177 9.243 32.845 1.00 82.81 114 LYS A CA 1
ATOM 851 C C . LYS A 1 114 ? -27.108 8.903 34.329 1.00 82.81 114 LYS A C 1
ATOM 853 O O . LYS A 1 114 ? -28.149 8.861 34.974 1.00 82.81 114 LYS A O 1
ATOM 858 N N . ASP A 1 115 ? -25.906 8.628 34.829 1.00 75.19 115 ASP A N 1
ATOM 859 C CA . ASP A 1 115 ? -25.648 8.312 36.235 1.00 75.19 115 ASP A CA 1
ATOM 860 C C . ASP A 1 115 ? -25.420 9.579 37.097 1.00 75.19 115 ASP A C 1
ATOM 862 O O . ASP A 1 115 ? -25.180 9.458 38.299 1.00 75.19 115 ASP A O 1
ATOM 866 N N . GLN A 1 116 ? -25.485 10.778 36.496 1.00 58.47 116 GLN A N 1
ATOM 867 C CA . GLN A 1 116 ? -25.400 12.090 37.155 1.00 58.47 116 GLN A CA 1
ATOM 868 C C . GLN A 1 116 ? -26.783 12.745 37.244 1.00 58.47 116 GLN A C 1
ATOM 870 O O . GLN A 1 116 ? -27.055 13.375 38.291 1.00 58.47 116 GLN A O 1
#